Protein AF-A0AA40GGM5-F1 (afdb_monomer_lite)

Structure (mmCIF, N/CA/C/O backbone):
data_AF-A0AA40GGM5-F1
#
_entry.id   AF-A0AA40GGM5-F1
#
loop_
_atom_site.group_PDB
_atom_site.id
_atom_site.type_symbol
_atom_site.label_atom_id
_atom_site.label_alt_id
_atom_site.label_comp_id
_atom_site.label_asym_id
_atom_site.label_entity_id
_atom_site.label_seq_id
_atom_site.pdbx_PDB_ins_code
_atom_site.Cartn_x
_atom_site.Cartn_y
_atom_site.Cartn_z
_atom_site.occupancy
_atom_site.B_iso_or_equiv
_atom_site.auth_seq_id
_atom_site.auth_comp_id
_atom_site.auth_asym_id
_atom_site.auth_atom_id
_atom_site.pdbx_PDB_model_num
ATOM 1 N N . MET A 1 1 ? -25.079 2.620 51.503 1.00 60.03 1 MET A N 1
ATOM 2 C CA . MET A 1 1 ? -25.476 1.637 50.466 1.00 60.03 1 MET A CA 1
ATOM 3 C C . MET A 1 1 ? -25.483 2.213 49.036 1.00 60.03 1 MET A C 1
ATOM 5 O O . MET A 1 1 ? -25.969 1.532 48.147 1.00 60.03 1 MET A O 1
ATOM 9 N N . ALA A 1 2 ? -24.949 3.419 48.780 1.00 62.97 2 ALA A N 1
ATOM 10 C CA . ALA A 1 2 ? -24.952 4.035 47.442 1.00 62.97 2 ALA A CA 1
ATOM 11 C C . ALA A 1 2 ? -23.825 3.514 46.520 1.00 62.97 2 ALA A C 1
ATOM 13 O O . ALA A 1 2 ? -24.040 3.359 45.322 1.00 62.97 2 ALA A O 1
ATOM 14 N N . ASP A 1 3 ? -22.669 3.141 47.081 1.00 75.81 3 ASP A N 1
ATOM 15 C CA . ASP A 1 3 ? -21.509 2.642 46.322 1.00 75.81 3 ASP A CA 1
ATOM 16 C C . ASP A 1 3 ? -21.781 1.381 45.498 1.00 75.81 3 ASP A C 1
ATOM 18 O O . ASP A 1 3 ? -21.307 1.245 44.375 1.00 75.81 3 ASP A O 1
ATOM 22 N N . SER A 1 4 ? -22.570 0.442 46.023 1.00 82.75 4 SER A N 1
ATOM 23 C CA . SER A 1 4 ? -22.842 -0.816 45.321 1.00 82.75 4 SER A CA 1
ATOM 24 C C . SER A 1 4 ? -23.766 -0.644 44.115 1.00 82.75 4 SER A C 1
ATOM 26 O O . SER A 1 4 ? -23.746 -1.490 43.223 1.00 82.75 4 SER A O 1
ATOM 28 N N . HIS A 1 5 ? -24.569 0.423 44.078 1.00 85.56 5 HIS A N 1
ATOM 29 C CA . HIS A 1 5 ? -25.390 0.767 42.919 1.00 85.56 5 HIS A CA 1
ATOM 30 C C . HIS A 1 5 ? -24.535 1.422 41.834 1.00 85.56 5 HIS A C 1
ATOM 32 O O . HIS A 1 5 ? -24.572 0.976 40.691 1.00 85.56 5 HIS A O 1
ATOM 38 N N . GLN A 1 6 ? -23.689 2.381 42.222 1.00 88.56 6 GLN A N 1
ATOM 39 C CA . GLN A 1 6 ? -22.763 3.049 41.308 1.00 88.56 6 GLN A CA 1
ATOM 40 C C . GLN A 1 6 ? -21.829 2.046 40.616 1.00 88.56 6 GLN A C 1
ATOM 42 O O . GLN A 1 6 ? -21.719 2.035 39.396 1.00 88.56 6 GLN A O 1
ATOM 47 N N . LEU A 1 7 ? -21.257 1.104 41.375 1.00 88.88 7 LEU A N 1
ATOM 48 C CA . LEU A 1 7 ? -20.410 0.047 40.813 1.00 88.88 7 LEU A CA 1
ATOM 49 C C . LEU A 1 7 ? -21.145 -0.834 39.791 1.00 88.88 7 LEU A C 1
ATOM 51 O O . LEU A 1 7 ? -20.535 -1.317 38.840 1.00 88.88 7 LEU A O 1
ATOM 55 N N . ARG A 1 8 ? -22.450 -1.072 39.970 1.00 91.25 8 ARG A N 1
ATOM 56 C CA . ARG A 1 8 ? -23.247 -1.854 39.012 1.00 91.25 8 ARG A CA 1
ATOM 57 C C . ARG A 1 8 ? -23.487 -1.074 37.726 1.00 91.25 8 ARG A C 1
ATOM 59 O O . ARG A 1 8 ? -23.385 -1.660 36.652 1.00 91.25 8 ARG A O 1
ATOM 66 N N . GLU A 1 9 ? -23.775 0.217 37.832 1.00 91.50 9 GLU A N 1
ATOM 67 C CA . GLU A 1 9 ? -23.949 1.100 36.675 1.00 91.50 9 GLU A CA 1
ATOM 68 C C . GLU A 1 9 ? -22.650 1.224 35.872 1.00 91.50 9 GLU A C 1
ATOM 70 O O . GLU A 1 9 ? -22.669 1.065 34.651 1.00 91.50 9 GLU A O 1
ATOM 75 N N . ASP A 1 10 ?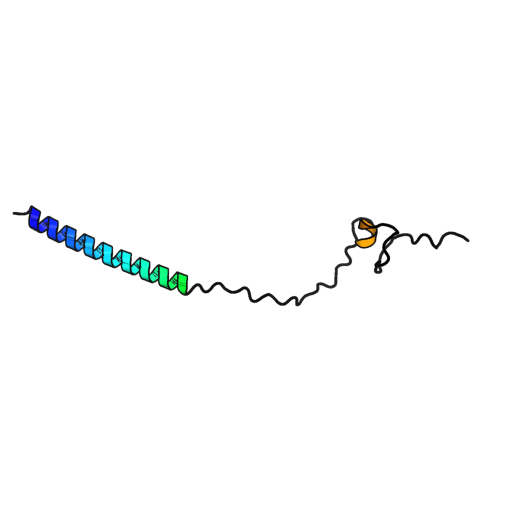 -21.514 1.378 36.552 1.00 92.19 10 ASP A N 1
ATOM 76 C CA . ASP A 1 10 ? -20.196 1.454 35.918 1.00 92.19 10 ASP A CA 1
ATOM 77 C C . ASP A 1 10 ? -19.841 0.142 35.199 1.00 92.19 10 ASP A C 1
ATOM 79 O O . ASP A 1 10 ? -19.333 0.152 34.076 1.00 92.19 10 ASP A O 1
ATOM 83 N N . VAL A 1 11 ? -20.157 -1.011 35.800 1.00 95.00 11 VAL A N 1
ATOM 84 C CA . VAL A 1 11 ? -19.958 -2.327 35.170 1.00 95.00 11 VAL A CA 1
ATOM 85 C C . VAL A 1 11 ? -20.823 -2.487 33.921 1.00 95.00 11 VAL A C 1
ATOM 87 O O . VAL A 1 11 ? -20.340 -3.003 32.912 1.00 95.00 11 VAL A O 1
ATOM 90 N N . VAL A 1 12 ? -22.074 -2.027 33.952 1.00 95.69 12 VAL A N 1
ATOM 91 C CA . VAL A 1 12 ? -22.960 -2.048 32.780 1.00 95.69 12 VAL A CA 1
ATOM 92 C C . VAL A 1 12 ? -22.419 -1.124 31.686 1.00 95.69 12 VAL A C 1
ATOM 94 O O . VAL A 1 12 ? -22.310 -1.545 30.534 1.00 95.69 12 VAL A O 1
ATOM 97 N N . ALA A 1 13 ? -21.993 0.092 32.032 1.00 94.75 13 ALA A N 1
ATOM 98 C CA . ALA A 1 13 ? -21.395 1.030 31.084 1.00 94.75 13 ALA A CA 1
ATOM 99 C C . ALA A 1 13 ? -20.129 0.455 30.423 1.00 94.75 13 ALA A C 1
ATOM 101 O O . ALA A 1 13 ? -19.992 0.504 29.197 1.00 94.75 13 ALA A O 1
ATOM 102 N N . MET A 1 14 ? -19.245 -0.174 31.204 1.00 94.94 14 MET A N 1
ATOM 103 C CA . MET A 1 14 ? -18.053 -0.848 30.680 1.00 94.94 14 MET A CA 1
ATOM 104 C C . MET A 1 14 ? -18.410 -2.017 29.755 1.00 94.94 14 MET A C 1
ATOM 106 O O . MET A 1 14 ? -17.793 -2.176 28.702 1.00 94.94 14 MET A O 1
ATOM 110 N N . GLN A 1 15 ? -19.427 -2.817 30.090 1.00 95.50 15 GLN A N 1
ATOM 111 C CA . GLN A 1 15 ? -19.897 -3.892 29.209 1.00 95.50 15 GLN A CA 1
ATOM 112 C C . GLN A 1 15 ? -20.405 -3.347 27.871 1.00 95.50 15 GLN A C 1
ATOM 114 O O . GLN A 1 15 ? -20.045 -3.884 26.823 1.00 95.50 15 GLN A O 1
ATOM 119 N N . HIS A 1 16 ? -21.171 -2.253 27.880 1.00 95.69 16 HIS A N 1
ATOM 120 C CA . HIS A 1 16 ? -21.622 -1.598 26.650 1.00 95.69 16 HIS A CA 1
ATOM 121 C C . HIS A 1 16 ? -20.448 -1.128 25.782 1.00 95.69 16 HIS A C 1
ATOM 123 O O . HIS A 1 16 ? -20.443 -1.375 24.573 1.00 95.69 16 HIS A O 1
ATOM 129 N N . GLN A 1 17 ? -19.422 -0.526 26.390 1.00 94.75 17 GLN A N 1
ATOM 130 C CA . GLN A 1 17 ? -18.215 -0.109 25.672 1.00 94.75 17 GLN A CA 1
ATOM 131 C C . GLN A 1 17 ? -17.453 -1.300 25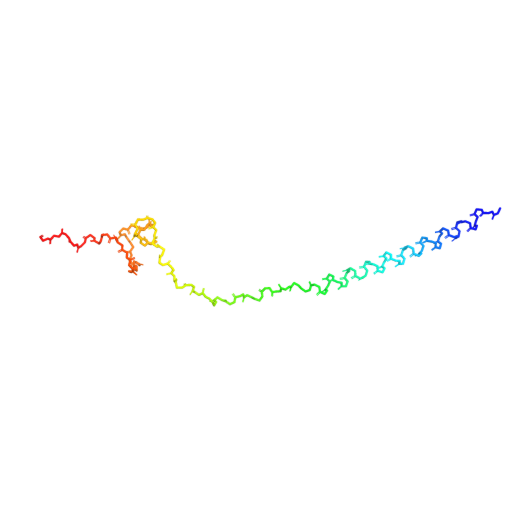.075 1.00 94.75 17 GLN A C 1
ATOM 133 O O . GLN A 1 17 ? -16.996 -1.229 23.934 1.00 94.75 17 GLN A O 1
ATOM 138 N N . LEU A 1 18 ? -17.352 -2.419 25.798 1.00 96.31 18 LEU A N 1
ATOM 139 C CA . LEU A 1 18 ? -16.715 -3.634 25.285 1.00 96.31 18 LEU A CA 1
ATOM 140 C C . LEU A 1 18 ? -17.478 -4.223 24.091 1.00 96.31 18 LEU A C 1
ATOM 142 O O . LEU A 1 18 ? -16.855 -4.616 23.101 1.00 96.31 18 LEU A O 1
ATOM 146 N N . VAL A 1 19 ? -18.814 -4.245 24.135 1.00 96.81 19 VAL A N 1
ATOM 147 C CA . VAL A 1 19 ? -19.635 -4.701 22.999 1.00 96.81 19 VAL A CA 1
ATOM 148 C C . VAL A 1 19 ? -19.423 -3.802 21.780 1.00 96.81 19 VAL A C 1
ATOM 150 O O . VAL A 1 19 ? -19.246 -4.292 20.665 1.00 96.81 19 VAL A O 1
ATOM 153 N N . GLU A 1 20 ? -19.374 -2.486 21.970 1.00 96.38 20 GLU A N 1
ATOM 154 C CA . GLU A 1 20 ? -19.145 -1.557 20.865 1.00 96.38 20 GLU A CA 1
ATOM 155 C C . GLU A 1 20 ? -17.749 -1.726 20.242 1.00 96.38 20 GLU A C 1
ATOM 157 O O . GLU A 1 20 ? -17.610 -1.785 19.016 1.00 96.38 20 GLU A O 1
ATOM 162 N N . ILE A 1 21 ? -16.707 -1.847 21.070 1.00 96.38 21 ILE A N 1
ATOM 163 C CA . ILE A 1 21 ? -15.328 -2.028 20.600 1.00 96.38 21 ILE A CA 1
ATOM 164 C C . ILE A 1 21 ? -15.189 -3.359 19.855 1.00 96.38 21 ILE A C 1
ATOM 166 O O . ILE A 1 21 ? -14.637 -3.388 18.754 1.00 96.38 21 ILE A O 1
ATOM 170 N N . THR A 1 22 ? -15.732 -4.450 20.400 1.00 95.75 22 THR A N 1
ATOM 171 C CA . THR A 1 22 ? -15.707 -5.765 19.735 1.00 95.75 22 THR A CA 1
ATOM 172 C C . THR A 1 22 ? -16.458 -5.749 18.405 1.00 95.75 22 THR A C 1
ATOM 174 O O . THR 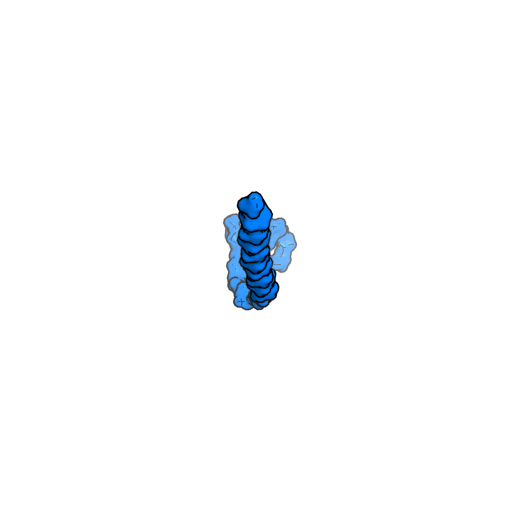A 1 22 ? -15.955 -6.288 17.418 1.00 95.75 22 THR A O 1
ATOM 177 N N . HIS A 1 23 ? -17.589 -5.042 18.319 1.00 95.75 23 HIS A N 1
ATOM 178 C CA . HIS A 1 23 ? -18.314 -4.859 17.062 1.00 95.75 23 HIS A CA 1
ATOM 179 C C . HIS A 1 23 ? -17.495 -4.078 16.020 1.00 95.75 23 HIS A C 1
ATOM 181 O O . HIS A 1 23 ? -17.423 -4.467 14.850 1.00 95.75 23 HIS A O 1
ATOM 187 N N . ARG A 1 24 ? -16.825 -2.994 16.433 1.00 93.62 24 ARG A N 1
ATOM 188 C CA . ARG A 1 24 ? -15.938 -2.216 15.552 1.00 93.62 24 ARG A CA 1
ATOM 189 C C . ARG A 1 24 ? -14.754 -3.057 15.060 1.00 93.62 24 ARG A C 1
ATOM 191 O O . ARG A 1 24 ? -14.420 -2.972 13.878 1.00 93.62 24 ARG A O 1
ATOM 198 N N . MET A 1 25 ? -14.156 -3.888 15.920 1.00 94.06 25 MET A N 1
ATOM 199 C CA . MET A 1 25 ? -13.072 -4.806 15.539 1.00 94.06 25 MET A CA 1
ATOM 200 C C . MET A 1 25 ? -13.535 -5.848 14.516 1.00 94.06 25 MET A C 1
ATOM 202 O O . MET A 1 25 ? -12.918 -5.952 13.458 1.00 94.06 25 MET A O 1
ATOM 206 N N . ALA A 1 26 ? -14.668 -6.519 14.749 1.00 91.12 26 ALA A N 1
ATOM 207 C CA . ALA A 1 26 ? -15.221 -7.497 13.807 1.00 91.12 26 ALA A CA 1
ATOM 208 C C . ALA A 1 26 ? -15.511 -6.880 12.423 1.00 91.12 26 ALA A C 1
ATOM 210 O O . ALA A 1 26 ? -15.215 -7.472 11.382 1.00 91.12 26 ALA A O 1
ATOM 211 N N . ASN A 1 27 ? -16.032 -5.647 12.389 1.00 89.62 27 ASN A N 1
ATOM 212 C CA . ASN A 1 27 ? -16.248 -4.918 11.138 1.00 89.62 27 ASN A CA 1
ATOM 213 C C . ASN A 1 27 ? -14.933 -4.540 10.440 1.00 89.62 27 ASN A C 1
ATOM 215 O O . ASN A 1 27 ? -14.856 -4.596 9.209 1.00 89.62 27 ASN A O 1
ATOM 219 N N . MET A 1 28 ? -13.897 -4.147 11.185 1.00 86.00 28 MET A N 1
ATOM 220 C CA . MET A 1 28 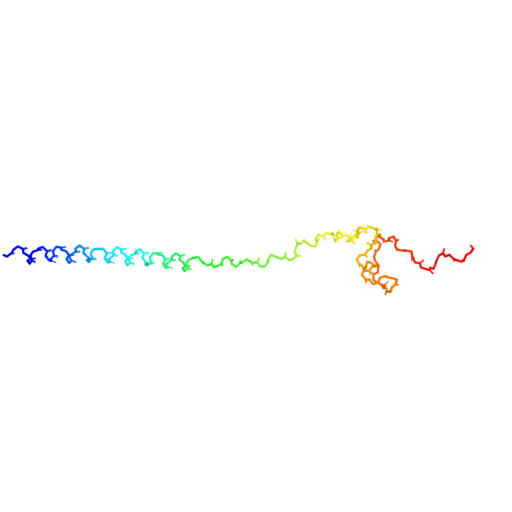? -12.579 -3.855 10.611 1.00 86.00 28 MET A CA 1
ATOM 221 C C . MET A 1 28 ? -11.937 -5.112 10.019 1.00 86.00 28 MET A C 1
ATOM 223 O O . MET A 1 28 ? -11.495 -5.073 8.870 1.00 86.00 28 MET A O 1
ATOM 227 N N . GLU A 1 29 ? -11.962 -6.233 10.738 1.00 85.62 29 GLU A N 1
ATOM 228 C CA . GLU A 1 29 ? -11.460 -7.526 10.261 1.00 85.62 29 GLU A CA 1
ATOM 229 C C . GLU A 1 29 ? -12.180 -7.970 8.986 1.00 85.62 29 GLU A C 1
ATOM 231 O O . GLU A 1 29 ? -11.533 -8.252 7.976 1.00 85.62 29 GLU A O 1
ATOM 236 N N . ALA A 1 30 ? -13.516 -7.915 8.968 1.00 79.75 30 ALA A N 1
ATOM 237 C CA . ALA A 1 30 ? -14.304 -8.256 7.786 1.00 79.75 30 ALA A CA 1
ATOM 238 C C . ALA A 1 30 ? -13.958 -7.374 6.571 1.00 79.75 30 ALA A C 1
ATOM 240 O O . ALA A 1 30 ? -13.914 -7.861 5.438 1.00 79.75 30 ALA A O 1
ATOM 241 N N . ASN A 1 31 ? -13.686 -6.083 6.779 1.00 76.62 31 ASN A N 1
ATOM 242 C CA . ASN A 1 31 ? -13.264 -5.178 5.709 1.00 76.62 31 ASN A CA 1
ATOM 243 C C . ASN A 1 31 ? -11.839 -5.465 5.220 1.00 76.62 31 ASN A C 1
ATOM 245 O O . ASN A 1 31 ? -11.581 -5.356 4.021 1.00 76.62 31 ASN A O 1
ATOM 249 N N . ILE A 1 32 ? -10.923 -5.861 6.105 1.00 75.69 32 ILE A N 1
ATOM 250 C CA . ILE A 1 32 ? -9.561 -6.267 5.735 1.00 75.69 32 ILE A CA 1
ATOM 251 C C . ILE A 1 32 ? -9.600 -7.570 4.926 1.00 75.69 32 ILE A C 1
ATOM 253 O O . ILE A 1 32 ? -8.988 -7.634 3.863 1.00 75.69 32 ILE A O 1
ATOM 257 N N . SER A 1 33 ? -10.386 -8.568 5.341 1.00 66.75 33 SER A N 1
ATOM 258 C CA . SER A 1 33 ? -10.546 -9.824 4.590 1.00 66.75 33 SER A CA 1
ATOM 259 C C . SER A 1 33 ? -11.187 -9.613 3.212 1.00 66.75 33 SER A C 1
ATOM 261 O O . SER A 1 33 ? -10.846 -10.304 2.252 1.00 66.75 33 SER A O 1
ATOM 263 N N . ARG A 1 34 ? -12.098 -8.636 3.081 1.00 65.50 34 ARG A N 1
ATOM 264 C CA . ARG A 1 34 ? -12.728 -8.261 1.799 1.00 65.50 34 ARG A CA 1
ATOM 265 C C . ARG A 1 34 ? -11.830 -7.415 0.903 1.00 65.50 34 ARG A C 1
ATOM 267 O O . ARG A 1 34 ? -12.049 -7.390 -0.309 1.00 65.50 34 ARG A O 1
ATOM 274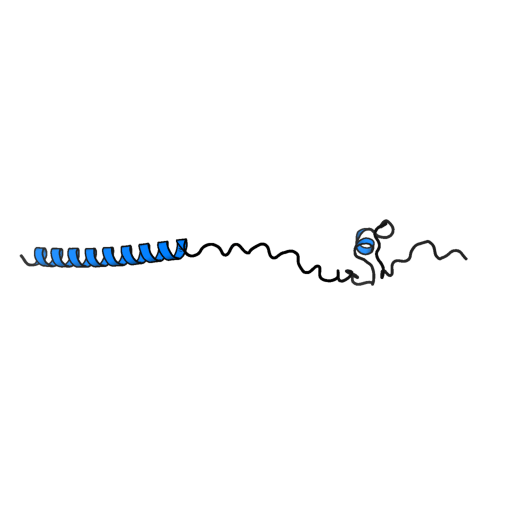 N N . ARG A 1 35 ? -10.794 -6.770 1.450 1.00 62.66 35 ARG A N 1
ATOM 275 C CA . ARG A 1 35 ? -9.695 -6.182 0.672 1.00 62.66 35 ARG A CA 1
ATOM 276 C C . ARG A 1 35 ? -8.804 -7.306 0.152 1.00 62.66 35 ARG A C 1
ATOM 278 O O . ARG A 1 35 ? -7.627 -7.410 0.482 1.00 62.66 35 ARG A O 1
ATOM 285 N N . ARG A 1 36 ? -9.379 -8.141 -0.720 1.00 61.44 36 ARG A N 1
ATOM 286 C CA . ARG A 1 36 ? -8.631 -9.015 -1.617 1.00 61.44 36 ARG A CA 1
ATOM 287 C C . ARG A 1 36 ? -7.550 -8.134 -2.245 1.00 61.44 36 ARG A C 1
ATOM 289 O O . ARG A 1 36 ? -7.911 -7.084 -2.791 1.00 61.44 36 ARG A O 1
ATOM 296 N N . PRO A 1 37 ? -6.254 -8.488 -2.161 1.00 62.56 37 PRO A N 1
ATOM 297 C CA . PRO A 1 37 ? -5.257 -7.753 -2.910 1.00 62.56 37 PRO A CA 1
ATOM 298 C C . PRO A 1 37 ? -5.757 -7.780 -4.344 1.00 62.56 37 PRO A C 1
ATOM 300 O O . PRO A 1 37 ? -6.054 -8.852 -4.880 1.00 62.56 37 PRO A O 1
ATOM 303 N N . ILE A 1 38 ? -5.943 -6.599 -4.933 1.00 61.47 38 ILE A N 1
ATOM 304 C CA . ILE A 1 38 ? -6.067 -6.471 -6.375 1.00 61.47 38 ILE A CA 1
ATOM 305 C C . ILE A 1 38 ? -4.761 -7.073 -6.867 1.00 61.47 38 ILE A C 1
ATOM 307 O O . ILE A 1 38 ? -3.726 -6.408 -6.895 1.00 61.47 38 ILE A O 1
ATOM 311 N N . GLN A 1 39 ? -4.792 -8.380 -7.137 1.00 58.91 39 GLN A N 1
ATOM 312 C CA . GLN A 1 39 ? -3.811 -9.080 -7.925 1.00 58.91 39 GLN A CA 1
ATOM 313 C C . GLN A 1 39 ? -3.761 -8.202 -9.152 1.00 58.91 39 GLN A C 1
ATOM 315 O O . GLN A 1 39 ? -4.723 -8.153 -9.924 1.00 58.91 39 GLN A O 1
ATOM 320 N N . ARG A 1 40 ? -2.703 -7.391 -9.238 1.00 60.59 40 ARG A N 1
ATOM 321 C CA . ARG A 1 40 ? -2.369 -6.629 -10.423 1.00 60.59 40 ARG A CA 1
ATOM 322 C C . ARG A 1 40 ? -2.139 -7.709 -11.453 1.00 60.59 40 ARG A C 1
ATOM 324 O O . ARG A 1 40 ? -1.040 -8.246 -11.549 1.00 60.59 40 ARG A O 1
ATOM 331 N N . ARG A 1 41 ? -3.241 -8.129 -12.082 1.00 53.44 41 ARG A N 1
ATOM 332 C CA . ARG A 1 41 ? -3.312 -9.116 -13.141 1.00 53.44 41 ARG A CA 1
ATOM 333 C C . ARG A 1 41 ? -2.231 -8.652 -14.072 1.00 53.44 41 ARG A C 1
ATOM 335 O O . ARG A 1 41 ? -2.338 -7.534 -14.576 1.00 53.44 41 ARG A O 1
ATOM 342 N N . SER A 1 42 ? -1.158 -9.435 -14.104 1.00 60.06 42 SER A N 1
ATOM 343 C CA . SER A 1 42 ? 0.070 -9.179 -14.833 1.00 60.06 42 SER A CA 1
ATOM 344 C C . SER A 1 42 ? -0.319 -8.447 -16.096 1.00 60.06 42 SER A C 1
ATOM 346 O O . SER A 1 42 ? -0.968 -9.030 -16.967 1.00 60.06 42 SER A O 1
ATOM 348 N N . GLN A 1 43 ? -0.066 -7.133 -16.112 1.00 53.91 43 GLN A N 1
ATOM 349 C CA . GLN A 1 43 ? -0.411 -6.321 -17.258 1.00 53.91 43 GLN A CA 1
ATOM 350 C C . GLN A 1 43 ? 0.400 -6.949 -18.368 1.00 53.91 43 GLN A C 1
ATOM 352 O O . GLN A 1 43 ? 1.635 -6.954 -18.342 1.00 53.91 43 GLN A O 1
ATOM 357 N N . SER A 1 44 ? -0.327 -7.657 -19.228 1.00 57.34 44 SER A N 1
ATOM 358 C CA . SER A 1 44 ? 0.218 -8.364 -20.361 1.00 57.34 44 SER A CA 1
ATOM 359 C C . SER A 1 44 ? 1.194 -7.412 -21.032 1.00 57.34 44 SER A C 1
ATOM 361 O O . SER A 1 44 ? 0.959 -6.204 -21.101 1.00 57.34 44 SER A O 1
ATOM 363 N N . ARG A 1 45 ? 2.336 -7.961 -21.444 1.00 55.97 45 ARG A N 1
ATOM 364 C CA . ARG A 1 45 ? 3.450 -7.287 -22.122 1.00 55.97 45 ARG A CA 1
ATOM 365 C C . ARG A 1 45 ? 3.015 -6.772 -23.511 1.00 55.97 45 ARG A C 1
ATOM 367 O O . ARG A 1 45 ? 3.653 -7.047 -24.521 1.00 55.97 45 ARG A O 1
ATOM 374 N N . GLY A 1 46 ? 1.894 -6.064 -23.563 1.00 57.78 46 GLY A N 1
ATOM 375 C CA . GLY A 1 46 ? 1.152 -5.580 -24.713 1.00 57.78 46 GLY A CA 1
ATOM 376 C C . GLY A 1 46 ? 1.372 -4.089 -24.886 1.00 57.78 46 GLY A C 1
ATOM 377 O O . GLY A 1 46 ? 0.440 -3.300 -24.846 1.00 57.78 46 GLY A O 1
ATOM 378 N N . ARG A 1 47 ? 2.641 -3.721 -25.019 1.00 50.41 47 ARG A N 1
ATOM 379 C CA . ARG A 1 47 ? 3.144 -2.591 -25.801 1.00 50.41 47 ARG A CA 1
ATOM 380 C C . ARG A 1 47 ? 4.652 -2.729 -25.732 1.00 50.41 47 ARG A C 1
ATOM 382 O O . ARG A 1 47 ? 5.320 -2.141 -24.888 1.00 50.41 47 ARG A O 1
ATOM 389 N N . ARG A 1 48 ? 5.205 -3.542 -26.637 1.00 54.28 48 ARG A N 1
ATOM 390 C CA . ARG A 1 48 ? 6.530 -3.210 -27.151 1.00 54.28 48 ARG A CA 1
ATOM 391 C C . ARG A 1 48 ? 6.334 -1.830 -27.765 1.00 54.28 48 ARG A C 1
ATOM 393 O O . ARG A 1 48 ? 5.848 -1.733 -28.888 1.00 54.28 48 ARG A O 1
ATOM 400 N N . SER A 1 49 ? 6.602 -0.770 -27.000 1.00 55.47 49 SER A N 1
ATOM 401 C CA . SER A 1 49 ? 6.900 0.527 -27.593 1.00 55.47 49 SER A CA 1
ATOM 402 C C . SER A 1 49 ? 7.842 0.218 -28.752 1.00 55.47 49 SER A C 1
ATOM 404 O O . SER A 1 49 ? 8.778 -0.560 -28.514 1.00 55.47 49 SER A O 1
ATOM 406 N N . PRO A 1 50 ? 7.577 0.686 -29.989 1.00 51.28 50 PRO A N 1
ATOM 407 C CA . PRO A 1 50 ? 8.523 0.482 -31.078 1.00 51.28 50 PRO A CA 1
ATOM 408 C C . PRO A 1 50 ? 9.840 0.953 -30.503 1.00 51.28 50 PRO A C 1
ATOM 410 O O . PRO A 1 50 ? 9.889 2.084 -30.016 1.00 51.28 50 PRO A O 1
ATOM 413 N N . ALA A 1 51 ? 10.785 0.017 -30.346 1.00 55.62 51 ALA A N 1
ATOM 414 C CA . ALA A 1 51 ? 11.987 0.240 -29.569 1.00 55.62 51 ALA A CA 1
ATOM 415 C C . ALA A 1 51 ? 12.532 1.561 -30.076 1.00 55.62 51 ALA A C 1
ATOM 417 O O . ALA A 1 51 ? 12.936 1.620 -31.237 1.00 55.62 51 ALA A O 1
ATOM 418 N N . ARG A 1 52 ? 12.405 2.632 -29.273 1.00 56.06 52 ARG A N 1
ATOM 419 C CA . ARG A 1 52 ? 13.034 3.905 -29.587 1.00 56.06 52 ARG A CA 1
ATOM 420 C C . ARG A 1 52 ? 14.475 3.481 -29.650 1.00 56.06 52 ARG A C 1
ATOM 422 O O . ARG A 1 52 ? 15.025 3.089 -28.622 1.00 56.06 52 ARG A O 1
ATOM 429 N N . GLN A 1 53 ? 14.977 3.330 -30.873 1.00 58.00 53 GLN A N 1
ATOM 430 C CA . GLN A 1 53 ? 16.332 2.896 -31.126 1.00 58.00 53 GLN A CA 1
ATOM 431 C C . GLN A 1 53 ? 17.126 3.861 -30.276 1.00 58.00 53 GLN A C 1
ATOM 433 O O . GLN A 1 53 ? 16.988 5.069 -30.457 1.00 58.00 53 GLN A O 1
ATOM 438 N N . HIS A 1 54 ? 17.727 3.335 -29.208 1.00 59.50 54 HIS A N 1
ATOM 439 C CA . HIS A 1 54 ? 18.306 4.145 -28.150 1.00 59.50 54 HIS A CA 1
ATOM 440 C C . HIS A 1 54 ? 19.586 4.701 -28.764 1.00 59.50 54 HIS A C 1
ATOM 442 O O . HIS A 1 54 ? 20.664 4.127 -28.627 1.00 59.50 54 HIS A O 1
ATOM 448 N N . ILE A 1 55 ? 19.397 5.717 -29.601 1.00 63.34 55 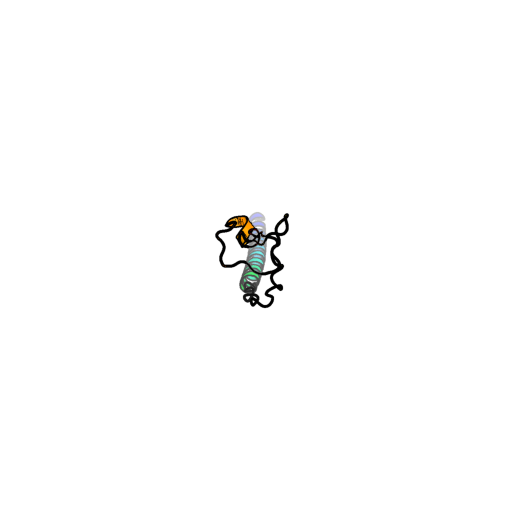ILE A N 1
ATOM 449 C CA . ILE A 1 55 ? 20.432 6.516 -30.206 1.00 63.34 55 ILE A CA 1
ATOM 450 C C . ILE A 1 55 ? 20.904 7.352 -29.034 1.00 63.34 55 ILE A C 1
ATOM 452 O O . ILE A 1 55 ? 20.209 8.258 -28.572 1.00 63.34 55 ILE A O 1
ATOM 456 N N . THR A 1 56 ? 22.015 6.925 -28.451 1.00 65.19 56 THR A N 1
ATOM 457 C CA . THR A 1 56 ? 22.634 7.636 -27.342 1.00 65.19 56 THR A CA 1
ATOM 458 C C . THR A 1 56 ? 23.142 8.980 -27.853 1.00 65.19 56 THR A C 1
ATOM 460 O O . THR A 1 56 ? 23.362 9.157 -29.057 1.00 65.19 56 THR A O 1
ATOM 463 N N . THR A 1 57 ? 23.325 9.940 -26.948 1.00 58.81 57 THR A N 1
ATOM 464 C CA . THR A 1 57 ? 23.924 11.243 -27.254 1.00 58.81 57 THR A CA 1
ATOM 465 C C . THR A 1 57 ? 25.222 11.018 -28.042 1.00 58.81 57 THR A C 1
ATOM 467 O O . THR A 1 57 ? 26.149 10.401 -27.524 1.00 58.81 57 THR A O 1
ATOM 470 N N . GLY A 1 58 ? 25.240 11.399 -29.326 1.00 65.44 58 GLY A N 1
ATOM 471 C CA . GLY A 1 58 ? 26.317 11.068 -30.276 1.00 65.44 58 GLY A CA 1
ATOM 472 C C . GLY A 1 58 ? 25.896 10.277 -31.525 1.00 65.44 58 GLY A C 1
ATOM 473 O O . GLY A 1 58 ? 26.711 10.091 -32.419 1.00 65.44 58 GLY A O 1
ATOM 474 N N . GLY A 1 59 ? 24.638 9.832 -31.649 1.00 73.88 59 GLY A N 1
ATOM 475 C CA . GLY A 1 59 ? 24.154 9.208 -32.895 1.00 73.88 59 GLY A CA 1
ATOM 476 C C . GLY A 1 59 ? 24.481 7.714 -33.041 1.00 73.88 59 GLY A C 1
ATOM 477 O O . GLY A 1 59 ? 24.259 7.121 -34.101 1.00 73.88 59 GLY A O 1
ATOM 478 N N . PHE A 1 60 ? 25.001 7.087 -31.984 1.00 81.19 60 PHE A N 1
ATOM 479 C CA . PHE A 1 60 ? 25.393 5.678 -31.980 1.00 81.19 60 PHE A CA 1
ATOM 480 C C . PHE A 1 60 ? 24.312 4.793 -31.357 1.00 81.19 60 PHE A C 1
ATOM 482 O O . PHE A 1 60 ? 23.555 5.220 -30.486 1.00 81.19 60 PHE A O 1
ATOM 489 N N . CYS A 1 61 ? 24.233 3.535 -31.797 1.00 83.06 61 CYS A N 1
ATOM 490 C CA . CYS A 1 61 ? 23.336 2.565 -31.179 1.00 83.06 61 CYS A CA 1
ATOM 491 C C . CYS A 1 61 ? 23.896 2.079 -29.834 1.00 83.06 61 CYS A C 1
ATOM 493 O O . CYS A 1 61 ? 25.112 2.022 -29.647 1.00 83.06 61 CYS A O 1
ATOM 495 N N . TYR A 1 62 ? 23.007 1.640 -28.937 1.00 82.38 62 TYR A N 1
ATOM 496 C CA . TYR A 1 62 ? 23.354 1.047 -27.636 1.00 82.38 62 TYR A CA 1
ATOM 497 C C . TYR A 1 62 ? 24.534 0.062 -27.697 1.00 82.38 62 TYR A C 1
ATOM 499 O O . TYR A 1 62 ? 25.411 0.069 -26.837 1.00 82.38 62 TYR A O 1
ATOM 507 N N . TYR A 1 63 ? 24.585 -0.777 -28.735 1.00 85.31 63 TYR A N 1
ATOM 508 C CA . TYR A 1 63 ? 25.659 -1.752 -28.862 1.00 85.31 63 TYR A CA 1
ATOM 509 C C . TYR A 1 63 ? 27.021 -1.122 -29.185 1.00 85.31 63 TYR A C 1
ATOM 511 O O . TYR A 1 63 ? 28.024 -1.593 -28.667 1.00 85.31 63 TYR A O 1
ATOM 519 N N . HIS A 1 64 ? 27.081 -0.074 -30.006 1.00 86.62 64 HIS A N 1
ATOM 520 C CA . HIS A 1 64 ? 28.341 0.617 -30.296 1.00 86.62 64 HIS A CA 1
ATOM 521 C C . HIS A 1 64 ? 28.777 1.517 -29.141 1.00 86.62 64 HIS A C 1
ATOM 523 O O . HIS A 1 64 ? 29.970 1.617 -28.876 1.00 86.62 64 HIS A O 1
ATOM 529 N N . PHE A 1 65 ? 27.825 2.096 -28.406 1.00 82.12 65 PHE A N 1
ATOM 530 C CA . PHE A 1 65 ? 28.127 2.839 -27.186 1.00 82.12 65 PHE A CA 1
ATOM 531 C C . PHE A 1 65 ? 28.820 1.953 -26.134 1.00 82.12 65 PHE A C 1
ATOM 533 O O . PHE A 1 65 ? 29.802 2.374 -25.534 1.00 82.12 65 PHE A O 1
ATOM 540 N N . ASN A 1 66 ? 28.366 0.704 -25.965 1.00 82.56 66 ASN A N 1
ATOM 541 C CA . ASN A 1 66 ? 28.922 -0.202 -24.953 1.00 82.56 66 ASN A CA 1
ATOM 542 C C . ASN A 1 66 ? 30.108 -1.053 -25.434 1.00 82.56 66 ASN A C 1
ATOM 544 O O . ASN A 1 66 ? 30.999 -1.355 -24.647 1.00 82.56 66 ASN A O 1
ATOM 548 N N . TYR A 1 67 ? 30.097 -1.505 -26.692 1.00 84.56 67 TYR A N 1
ATOM 549 C CA . TYR A 1 67 ? 31.037 -2.520 -27.196 1.00 84.56 67 TYR A CA 1
ATOM 550 C C . TYR A 1 67 ? 31.934 -2.016 -28.337 1.00 84.56 67 TYR A C 1
ATOM 552 O O . TYR A 1 67 ? 32.787 -2.767 -28.820 1.00 84.56 67 TYR A O 1
ATOM 560 N N . GLY A 1 68 ? 31.752 -0.769 -28.788 1.00 84.00 68 GLY A N 1
ATOM 561 C CA . GLY A 1 68 ? 32.498 -0.188 -29.904 1.00 84.00 68 GLY A CA 1
ATOM 562 C C . GLY A 1 68 ? 32.430 -1.050 -31.168 1.00 84.00 68 GLY A C 1
ATOM 563 O O . GLY A 1 68 ? 31.437 -1.735 -31.415 1.00 84.00 68 GLY A O 1
ATOM 564 N N . ALA A 1 69 ? 33.513 -1.072 -31.949 1.00 82.38 69 ALA A N 1
ATOM 565 C CA . ALA A 1 69 ? 33.596 -1.777 -33.235 1.00 82.38 69 ALA A CA 1
ATOM 566 C C . ALA A 1 69 ? 33.444 -3.314 -33.153 1.00 82.38 69 ALA A C 1
ATOM 568 O O . ALA A 1 69 ? 33.368 -3.979 -34.181 1.00 82.38 69 ALA A O 1
ATOM 569 N N . ARG A 1 70 ? 33.391 -3.899 -31.948 1.00 78.75 70 ARG A N 1
ATOM 570 C CA . ARG A 1 70 ? 33.269 -5.352 -31.739 1.00 78.75 70 ARG A CA 1
ATOM 571 C C . ARG A 1 70 ? 31.818 -5.849 -31.730 1.00 78.75 70 ARG A C 1
ATOM 573 O O . ARG A 1 70 ? 31.577 -7.030 -31.492 1.00 78.75 70 ARG A O 1
ATOM 580 N N . THR A 1 71 ? 30.829 -4.979 -31.946 1.00 82.25 71 THR A N 1
ATOM 581 C CA . THR A 1 71 ? 29.427 -5.410 -31.998 1.00 82.25 71 THR A CA 1
ATOM 582 C C . THR A 1 71 ? 29.028 -5.952 -33.367 1.00 82.25 71 THR A C 1
ATOM 584 O O . THR A 1 71 ? 29.059 -5.265 -34.381 1.00 82.25 71 THR A O 1
ATOM 587 N N . HIS A 1 72 ? 28.518 -7.179 -33.370 1.00 80.19 72 HIS A N 1
ATOM 588 C CA . HIS A 1 72 ? 27.921 -7.806 -34.552 1.00 80.19 72 HIS A CA 1
ATOM 589 C C . HIS A 1 72 ? 26.396 -7.620 -34.619 1.00 80.19 72 HIS A C 1
ATOM 591 O O . HIS A 1 72 ? 25.753 -8.051 -35.571 1.00 80.19 72 HIS A O 1
ATOM 597 N N . LYS A 1 73 ? 25.789 -6.993 -33.599 1.00 79.31 73 LYS A N 1
ATOM 598 C CA . LYS A 1 73 ? 24.330 -6.808 -33.472 1.00 79.31 73 LYS A CA 1
ATOM 599 C C . LYS A 1 73 ? 23.900 -5.353 -33.674 1.00 79.31 73 LYS A C 1
ATOM 601 O O . LYS A 1 73 ? 22.886 -4.920 -33.126 1.00 79.31 73 LYS A O 1
ATOM 606 N N . CYS A 1 74 ? 24.663 -4.587 -34.453 1.00 83.38 74 CYS A N 1
ATOM 607 C CA . CYS A 1 74 ? 24.266 -3.238 -34.839 1.00 83.38 74 CYS A CA 1
ATOM 608 C C . CYS A 1 74 ? 22.963 -3.268 -35.657 1.00 83.38 74 CYS A C 1
ATOM 610 O O . CYS A 1 74 ? 22.809 -4.074 -36.574 1.00 83.38 74 CYS A O 1
ATOM 612 N N . LYS A 1 75 ? 22.024 -2.373 -35.334 1.00 76.69 75 LYS A N 1
ATOM 613 C CA . LYS A 1 75 ? 20.798 -2.151 -36.110 1.00 76.69 75 LYS A CA 1
ATOM 614 C C . LYS A 1 75 ? 20.779 -0.715 -36.622 1.00 76.69 75 LYS A C 1
ATOM 616 O O . LYS A 1 75 ? 21.072 0.203 -35.860 1.00 76.69 75 LYS A O 1
ATOM 621 N N . LYS A 1 76 ? 20.425 -0.537 -37.899 1.00 68.88 76 LYS A N 1
ATOM 622 C CA . LYS A 1 76 ? 20.248 0.785 -38.520 1.00 68.88 76 LYS A CA 1
ATOM 623 C C . LYS A 1 76 ? 19.046 1.513 -37.889 1.00 68.88 76 LYS A C 1
ATOM 625 O O . LYS A 1 76 ? 18.072 0.834 -37.546 1.00 68.88 76 LYS A O 1
ATOM 630 N N . PRO A 1 77 ? 19.084 2.852 -37.764 1.00 72.88 77 PRO A N 1
ATOM 631 C CA . PRO A 1 77 ? 20.146 3.784 -38.145 1.00 72.88 77 PRO A CA 1
ATOM 632 C C . PRO A 1 77 ? 21.205 3.918 -37.033 1.00 72.88 77 PRO A C 1
ATOM 634 O O . PRO A 1 77 ? 20.880 4.157 -35.874 1.00 72.88 77 PRO A O 1
ATOM 637 N N . CYS A 1 78 ? 22.479 3.740 -37.383 1.00 79.69 78 CYS A N 1
ATOM 638 C CA . CYS A 1 78 ? 23.612 3.886 -36.469 1.00 79.69 78 CYS A CA 1
ATOM 639 C C . CYS A 1 78 ? 24.759 4.563 -37.216 1.00 79.69 78 CYS A C 1
ATOM 641 O O . CYS A 1 78 ? 25.196 4.037 -38.236 1.00 79.69 78 CYS A O 1
ATOM 643 N N . ASN A 1 79 ? 25.273 5.671 -36.685 1.00 78.25 79 ASN A N 1
ATOM 644 C CA . ASN A 1 79 ? 26.316 6.476 -37.333 1.00 78.25 79 ASN A CA 1
ATOM 645 C C . ASN A 1 79 ? 27.740 5.982 -37.021 1.00 78.25 79 ASN A C 1
ATOM 647 O O . ASN A 1 79 ? 28.680 6.769 -37.013 1.00 78.25 79 ASN A O 1
ATOM 651 N N . TRP A 1 80 ? 27.909 4.696 -36.694 1.00 81.19 80 TRP A N 1
ATOM 652 C CA . TRP A 1 80 ? 29.233 4.169 -36.364 1.00 81.19 80 TRP A CA 1
ATOM 653 C C . TRP A 1 80 ? 30.033 3.958 -37.653 1.00 81.19 80 TRP A C 1
ATOM 655 O O . TRP A 1 80 ? 29.526 3.264 -38.541 1.00 81.19 80 TRP A O 1
ATOM 665 N N . PRO A 1 81 ? 31.256 4.504 -37.768 1.00 72.56 81 PRO A N 1
ATOM 666 C CA . PRO A 1 81 ? 32.102 4.275 -38.928 1.00 72.56 81 PRO A CA 1
ATOM 667 C C . PRO A 1 81 ? 32.505 2.797 -38.951 1.00 72.56 81 PRO A C 1
ATOM 669 O O . PRO A 1 81 ? 33.295 2.322 -38.133 1.00 72.56 81 PRO A O 1
ATOM 672 N N . SER A 1 82 ? 31.917 2.024 -39.862 1.00 66.25 82 SER A N 1
ATOM 673 C CA . SER A 1 82 ? 32.451 0.712 -40.210 1.00 66.25 82 SER A CA 1
ATOM 674 C C . SER A 1 82 ? 33.830 0.941 -40.817 1.00 66.25 82 SER A C 1
ATOM 676 O O . SER A 1 82 ? 33.927 1.618 -41.835 1.00 66.25 82 SER A O 1
ATOM 678 N N . LEU A 1 83 ? 34.881 0.384 -40.209 1.00 62.06 83 LEU A N 1
ATOM 679 C CA . LEU A 1 83 ? 36.289 0.517 -40.625 1.00 62.06 83 LEU A CA 1
ATOM 680 C C . LEU A 1 83 ? 36.610 -0.170 -41.981 1.00 62.06 83 LEU A C 1
ATOM 682 O O . LEU A 1 83 ? 37.680 -0.726 -42.184 1.00 62.06 83 LEU A O 1
ATOM 686 N N . THR A 1 84 ? 35.652 -0.196 -42.902 1.00 56.25 84 THR A N 1
ATOM 687 C CA . THR A 1 84 ? 35.682 -0.884 -44.200 1.00 56.25 84 THR A CA 1
ATOM 688 C C . THR A 1 84 ? 35.141 0.021 -45.311 1.00 56.25 84 THR A C 1
ATOM 690 O O . THR A 1 84 ? 34.437 -0.439 -46.203 1.00 56.25 84 THR A O 1
ATOM 693 N N . ALA A 1 85 ? 35.430 1.323 -45.255 1.00 56.09 85 ALA A N 1
ATOM 694 C CA . ALA A 1 85 ? 35.042 2.257 -46.316 1.00 56.09 85 ALA A CA 1
ATOM 695 C C . ALA A 1 85 ? 36.094 3.335 -46.633 1.00 56.09 85 ALA A C 1
ATOM 697 O O . ALA A 1 85 ? 35.735 4.360 -47.193 1.00 56.09 85 ALA A O 1
ATOM 698 N N . GLU A 1 86 ? 37.375 3.119 -46.305 1.00 50.69 86 GLU A N 1
ATOM 699 C CA . GLU A 1 86 ? 38.449 4.085 -46.604 1.00 50.69 86 GLU A CA 1
ATOM 700 C C . GLU A 1 86 ? 39.754 3.374 -47.007 1.00 50.69 86 GLU A C 1
ATOM 702 O O . GLU A 1 86 ? 40.760 3.450 -46.312 1.00 50.69 86 GLU A O 1
ATOM 707 N N . VAL A 1 87 ? 39.727 2.646 -48.128 1.00 50.38 87 VAL A N 1
ATOM 708 C CA . VAL A 1 87 ? 40.903 2.464 -49.000 1.00 50.38 87 VAL A CA 1
ATOM 709 C C . VAL A 1 87 ? 40.403 2.488 -50.444 1.00 50.38 87 VAL A C 1
ATOM 711 O O . VAL A 1 87 ? 39.991 1.459 -50.980 1.00 50.38 87 VAL A O 1
ATOM 714 N N . ALA A 1 88 ? 40.391 3.677 -51.039 1.00 39.66 88 ALA A N 1
ATOM 715 C CA . ALA A 1 88 ? 40.459 3.910 -52.479 1.00 39.66 88 ALA A CA 1
ATOM 716 C C . ALA A 1 88 ? 41.000 5.325 -52.698 1.00 39.66 88 ALA A C 1
ATOM 718 O O . ALA A 1 88 ? 40.405 6.260 -52.116 1.00 39.66 88 ALA A O 1
#

Sequence (88 aa):
MADSHQLREDVVAMQHQLVEITHRMANMEANISRRRPIQRRSQSRGRRSPARQHITTGGFCYYHFNYGARTHKCKKPCNWPSLTAEVA

Radius of gyration: 36.59 Å; chains: 1; bounding box: 66×21×103 Å

Secondary structure (DSSP, 8-state):
--HHHHHHHHHHHHHHHHHHHHHHHHHHHHHHHH----------S---------EETTTEEHHHHHHGGG-S---SS-----SSS---

pLDDT: mean 74.89, std 15.23, range [39.66, 96.81]

Organism: NCBI:txid60889

Foldseek 3Di:
DVVVVVVVVVVVVVVVVVVVVVVVVVVVVVVVVVPPPPPVVPPPPPDPPVPPQCLDDPQAGPCCVVPNQPDPPDDPPGPRDNPPDPDD